Protein AF-A0A956Z6T3-F1 (afdb_monomer_lite)

Radius of gyration: 16.17 Å; chains: 1; bounding box: 32×21×51 Å

Foldseek 3Di:
DDPDDCVNPPVVVVQCCCCPVVVDDDDDCVVPWDADCPIPLRHNDPPDPDSVVVVVVVVPVVDPPDDDD

Sequence (69 aa):
MSHYTEDTLVQQTTANYFEHQLGWRSVLAHNHEDFGPNSLLGRVSDREVVLIRPLREKLMALNPGLPEA

Structure (mmCIF, N/CA/C/O backbone):
data_AF-A0A956Z6T3-F1
#
_entry.id   AF-A0A956Z6T3-F1
#
loop_
_atom_site.group_PDB
_atom_site.id
_atom_site.type_symbol
_atom_site.label_atom_id
_atom_site.label_alt_id
_atom_site.label_comp_id
_atom_site.label_asym_id
_atom_site.label_entity_id
_atom_site.label_seq_id
_atom_site.pdbx_PDB_ins_code
_atom_site.Cartn_x
_atom_site.Cartn_y
_atom_site.Cartn_z
_atom_site.occupancy
_atom_site.B_iso_or_equiv
_atom_site.auth_seq_id
_atom_site.auth_comp_id
_atom_site.auth_asym_id
_atom_site.auth_atom_id
_atom_site.pdbx_PDB_model_num
ATOM 1 N N . MET A 1 1 ? -11.987 1.515 28.906 1.00 55.94 1 MET A N 1
ATOM 2 C CA . MET A 1 1 ? -11.573 1.916 27.544 1.00 55.94 1 MET A CA 1
ATOM 3 C C . MET A 1 1 ? -12.836 2.042 26.708 1.00 55.94 1 MET A C 1
ATOM 5 O O . MET A 1 1 ? -13.711 1.203 26.872 1.00 55.94 1 MET A O 1
ATOM 9 N N . SER A 1 2 ? -12.990 3.105 25.914 1.00 66.62 2 SER A N 1
ATOM 10 C CA . SER A 1 2 ? -14.165 3.257 25.038 1.00 66.62 2 SER A CA 1
ATOM 11 C C . SER A 1 2 ? -14.123 2.187 23.946 1.00 66.62 2 SER A C 1
ATOM 13 O O . SER A 1 2 ? -13.105 2.058 23.276 1.00 66.62 2 SER A O 1
ATOM 15 N N . HIS A 1 3 ? -15.207 1.431 23.768 1.00 71.44 3 HIS A N 1
ATOM 16 C CA . HIS A 1 3 ? -15.330 0.433 22.694 1.00 71.44 3 HIS A CA 1
ATOM 17 C C . HIS A 1 3 ? -15.584 1.060 21.313 1.00 71.44 3 HIS A C 1
ATOM 19 O O . HIS A 1 3 ? -15.461 0.389 20.290 1.00 71.44 3 HIS A O 1
ATOM 25 N N . TYR A 1 4 ? -15.922 2.347 21.290 1.00 82.06 4 TYR A N 1
ATOM 26 C CA . TYR A 1 4 ? -16.257 3.098 20.091 1.00 82.06 4 TYR A CA 1
ATOM 27 C C . TYR A 1 4 ? -15.140 4.104 19.805 1.00 82.06 4 TYR A C 1
ATOM 29 O O . TYR A 1 4 ? -15.089 5.169 20.425 1.00 82.06 4 TYR A O 1
ATOM 37 N N . THR A 1 5 ? -14.226 3.738 18.906 1.00 88.25 5 THR A N 1
ATOM 38 C CA . THR A 1 5 ? -13.126 4.582 18.417 1.00 88.25 5 THR A CA 1
ATOM 39 C C . THR A 1 5 ? -13.062 4.512 16.890 1.00 88.25 5 THR A C 1
ATOM 41 O O . THR A 1 5 ? -13.654 3.618 16.283 1.00 88.25 5 THR A O 1
ATOM 44 N N . GLU A 1 6 ? -12.359 5.451 16.251 1.00 86.38 6 GLU A N 1
ATOM 45 C CA . GLU A 1 6 ? -12.093 5.395 14.805 1.00 86.38 6 GLU A CA 1
ATOM 46 C C . GLU A 1 6 ? -11.396 4.081 14.419 1.00 86.3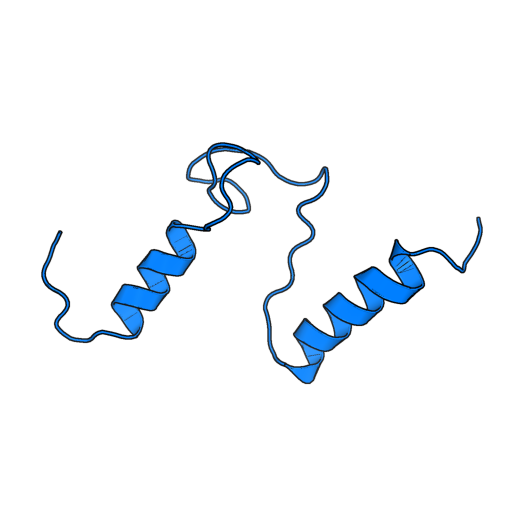8 6 GLU A C 1
ATOM 48 O O . GLU A 1 6 ? -11.829 3.410 13.480 1.00 86.38 6 GLU A O 1
ATOM 53 N N . ASP A 1 7 ? -10.381 3.682 15.192 1.00 82.50 7 ASP A N 1
ATOM 54 C CA . ASP A 1 7 ? -9.626 2.447 14.971 1.00 82.50 7 ASP A CA 1
ATOM 55 C C . ASP A 1 7 ? -10.546 1.227 14.859 1.00 82.50 7 ASP A C 1
ATOM 57 O O . ASP A 1 7 ? -10.398 0.418 13.943 1.00 82.50 7 ASP A O 1
ATOM 61 N N . THR A 1 8 ? -11.524 1.093 15.765 1.00 79.44 8 THR A N 1
ATOM 62 C CA . THR A 1 8 ? -12.412 -0.077 15.802 1.00 79.44 8 THR A CA 1
ATOM 63 C C . THR A 1 8 ? -13.571 0.034 14.816 1.00 79.44 8 THR A C 1
ATOM 65 O O . THR A 1 8 ? -13.885 -0.932 14.118 1.00 79.44 8 THR A O 1
ATOM 68 N N . LEU A 1 9 ? -14.211 1.201 14.724 1.00 87.69 9 LEU A N 1
ATOM 69 C CA . LEU A 1 9 ? -15.436 1.363 13.940 1.00 87.69 9 LEU A CA 1
ATOM 70 C C . LEU A 1 9 ? -15.187 1.639 12.463 1.00 87.69 9 LEU A C 1
ATOM 72 O O . LEU A 1 9 ? -16.007 1.253 11.635 1.00 87.69 9 LEU A O 1
ATOM 76 N N . VAL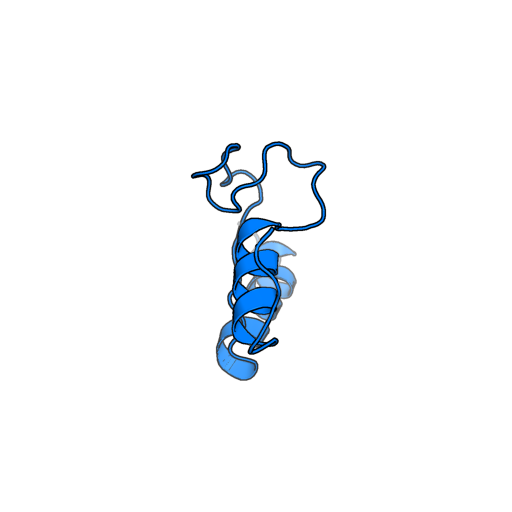 A 1 10 ? -14.074 2.286 12.126 1.00 90.50 10 VAL A N 1
ATOM 77 C CA . VAL A 1 10 ? -13.783 2.710 10.754 1.00 90.50 10 VAL A CA 1
ATOM 78 C C . VAL A 1 10 ? -12.591 1.944 10.213 1.00 90.50 10 VAL A C 1
ATOM 80 O O . VAL A 1 10 ? -12.749 1.196 9.247 1.00 90.50 10 VAL A O 1
ATOM 83 N N . GLN A 1 11 ? -11.416 2.072 10.832 1.00 90.88 11 GLN A N 1
ATOM 84 C CA . GLN A 1 11 ? -10.179 1.542 10.259 1.00 90.88 11 GLN A CA 1
ATOM 85 C C . GLN A 1 11 ? -10.189 0.011 10.183 1.00 90.88 11 GLN A C 1
ATOM 87 O O . GLN A 1 11 ? -10.064 -0.547 9.092 1.00 90.88 11 GLN A O 1
ATOM 92 N N . GLN A 1 12 ? -10.386 -0.678 11.312 1.00 90.06 12 GLN A N 1
ATOM 93 C CA . GLN A 1 12 ? -10.398 -2.142 11.361 1.00 90.06 12 GLN A CA 1
ATOM 94 C C . GLN A 1 12 ? -11.539 -2.721 10.525 1.00 90.06 12 GLN A C 1
ATOM 96 O O . GLN A 1 12 ? -11.340 -3.681 9.784 1.00 90.06 12 GLN A O 1
ATOM 101 N N . THR A 1 13 ? -12.730 -2.127 10.615 1.00 91.75 13 THR A N 1
ATOM 102 C CA . THR A 1 13 ? -13.900 -2.588 9.858 1.00 91.75 13 THR A CA 1
ATOM 103 C C . THR A 1 13 ? -13.659 -2.476 8.349 1.00 91.75 13 THR A C 1
ATOM 105 O O . THR A 1 13 ? -13.926 -3.425 7.612 1.00 91.75 13 THR A O 1
ATOM 108 N N . THR A 1 14 ? -13.079 -1.364 7.889 1.00 93.50 14 THR A N 1
ATOM 109 C CA . THR A 1 14 ? -12.740 -1.158 6.471 1.00 93.50 14 THR A CA 1
ATOM 110 C C . THR A 1 14 ? -11.628 -2.106 6.017 1.00 93.50 14 THR A C 1
ATOM 112 O O . THR A 1 14 ? -11.758 -2.744 4.973 1.00 93.50 14 THR A O 1
ATOM 115 N N . ALA A 1 15 ? -10.564 -2.256 6.814 1.00 93.50 15 ALA A N 1
ATOM 116 C CA . ALA A 1 15 ? -9.466 -3.179 6.531 1.00 93.50 15 ALA A CA 1
ATOM 117 C C . ALA A 1 15 ? -9.958 -4.631 6.399 1.00 93.50 15 ALA A C 1
ATOM 119 O O . ALA A 1 15 ? -9.633 -5.294 5.415 1.00 93.50 15 ALA A O 1
ATOM 120 N N . ASN A 1 16 ? -10.804 -5.086 7.331 1.00 93.50 16 ASN A N 1
ATOM 121 C CA . ASN A 1 16 ? -11.405 -6.421 7.306 1.00 93.50 16 ASN A CA 1
ATOM 122 C C . ASN A 1 16 ? -12.276 -6.633 6.067 1.00 93.50 16 ASN A C 1
ATOM 124 O O . ASN A 1 16 ? -12.268 -7.711 5.478 1.00 93.50 16 ASN A O 1
ATOM 128 N N . TYR A 1 17 ? -13.041 -5.617 5.660 1.00 94.81 17 TYR A N 1
ATOM 129 C CA . TYR A 1 17 ? -13.859 -5.707 4.456 1.00 94.81 17 TYR A CA 1
ATOM 130 C C . TYR A 1 17 ? -12.989 -5.849 3.201 1.00 94.81 17 TYR A C 1
ATOM 132 O O . TYR A 1 17 ? -13.221 -6.745 2.390 1.00 94.81 17 TYR A O 1
ATOM 140 N N . PHE A 1 18 ? -11.955 -5.016 3.050 1.00 96.12 18 PHE A N 1
ATOM 141 C CA . PHE A 1 18 ? -11.034 -5.114 1.916 1.00 96.12 18 PHE A CA 1
ATOM 142 C C . PHE A 1 18 ? -10.329 -6.471 1.863 1.00 96.12 18 PHE A C 1
ATOM 144 O O . PHE A 1 18 ? -10.243 -7.067 0.791 1.00 96.12 18 PHE A O 1
ATOM 151 N N . GLU A 1 19 ? -9.890 -6.996 3.004 1.00 95.62 19 GLU A N 1
ATOM 152 C CA . GLU A 1 19 ? -9.245 -8.304 3.065 1.00 95.62 19 GLU A CA 1
ATOM 153 C C . GLU A 1 19 ? -10.214 -9.444 2.743 1.00 95.62 19 GLU A C 1
ATOM 155 O O . GLU A 1 19 ? -9.987 -10.212 1.809 1.00 95.62 19 GLU A O 1
ATOM 160 N N . HIS A 1 20 ? -11.318 -9.550 3.480 1.00 95.81 20 HIS A N 1
ATOM 161 C CA . HIS A 1 20 ? -12.176 -10.731 3.416 1.00 95.81 20 HIS A CA 1
ATOM 162 C C . HIS A 1 20 ? -13.178 -10.711 2.260 1.00 95.81 20 HIS A C 1
ATOM 164 O O . HIS A 1 20 ? -13.574 -11.777 1.798 1.00 95.81 20 HIS A O 1
ATOM 170 N N . GLN A 1 21 ? -13.610 -9.530 1.802 1.00 96.94 21 GLN A N 1
ATOM 171 C CA . GLN A 1 21 ? -14.615 -9.408 0.738 1.00 96.94 21 GLN A CA 1
ATOM 172 C C . GLN A 1 21 ? -14.000 -9.080 -0.623 1.00 96.94 21 GLN A C 1
ATOM 174 O O . GLN A 1 21 ? -14.523 -9.522 -1.642 1.00 96.94 21 GLN A O 1
ATOM 179 N N . LEU A 1 22 ? -12.895 -8.326 -0.660 1.00 96.88 22 LEU A N 1
ATOM 180 C CA . LEU A 1 22 ? -12.237 -7.944 -1.917 1.00 96.88 22 LEU A CA 1
ATOM 181 C C . LEU A 1 22 ? -10.927 -8.701 -2.177 1.00 96.88 22 LEU A C 1
ATOM 183 O O . LEU A 1 22 ? -10.371 -8.584 -3.269 1.00 96.88 22 LEU A O 1
ATOM 187 N N . GLY A 1 23 ? -10.423 -9.470 -1.204 1.00 94.94 23 GLY A N 1
ATOM 188 C CA . GLY A 1 23 ? -9.162 -10.206 -1.329 1.00 94.94 23 GLY A CA 1
ATOM 189 C C . GLY A 1 23 ? -7.930 -9.300 -1.354 1.00 94.94 23 GLY A C 1
ATOM 190 O O . GLY A 1 23 ? -6.892 -9.675 -1.903 1.00 94.94 23 GLY A O 1
ATOM 191 N N . TRP A 1 24 ? -8.036 -8.078 -0.828 1.00 95.19 24 TRP A N 1
ATOM 192 C CA . TRP A 1 24 ? -6.923 -7.136 -0.796 1.00 95.19 24 TRP A CA 1
ATOM 193 C C . TRP A 1 24 ? -5.971 -7.466 0.347 1.00 95.19 24 TRP A C 1
ATOM 195 O O . TRP A 1 24 ? -6.374 -7.869 1.432 1.00 95.19 24 TRP A O 1
ATOM 205 N N . ARG A 1 25 ? -4.682 -7.208 0.135 1.00 90.94 25 ARG A N 1
ATOM 206 C CA . ARG A 1 25 ? -3.707 -7.235 1.224 1.00 90.94 25 ARG A CA 1
ATOM 207 C C . ARG A 1 25 ? -3.767 -5.909 1.982 1.00 90.94 25 ARG A C 1
ATOM 209 O O . ARG A 1 25 ? -3.333 -4.892 1.445 1.00 90.94 25 ARG A O 1
ATOM 216 N N . SER A 1 26 ? -4.271 -5.937 3.213 1.00 89.81 26 SER A N 1
ATOM 217 C CA . SER A 1 26 ? -4.254 -4.794 4.132 1.00 89.81 26 SER A CA 1
ATOM 218 C C . SER A 1 26 ? -3.027 -4.856 5.049 1.00 89.81 26 SER A C 1
ATOM 220 O O . SER A 1 26 ? -2.636 -5.937 5.484 1.00 89.81 26 SER A O 1
ATOM 222 N N . VAL A 1 27 ? -2.383 -3.717 5.320 1.00 88.88 27 VAL A N 1
ATOM 223 C CA . VAL A 1 27 ? -1.180 -3.635 6.169 1.00 88.88 27 VAL A CA 1
ATOM 224 C C . VAL A 1 27 ? -1.291 -2.426 7.096 1.00 88.88 27 VAL A C 1
ATOM 226 O O . VAL A 1 27 ? -1.475 -1.303 6.627 1.00 88.88 27 VAL A O 1
ATOM 229 N N . LEU A 1 28 ? -1.137 -2.641 8.407 1.00 86.75 28 LEU A N 1
ATOM 230 C CA . LEU A 1 28 ? -1.054 -1.563 9.394 1.00 86.75 28 LEU A CA 1
ATOM 231 C C . LEU A 1 28 ? 0.385 -1.041 9.477 1.00 86.75 28 LEU A C 1
ATOM 233 O O . LEU A 1 28 ? 1.232 -1.641 10.132 1.00 86.75 28 LEU A O 1
ATOM 237 N N . ALA A 1 29 ? 0.659 0.075 8.804 1.00 87.56 29 ALA A N 1
ATOM 238 C CA . ALA A 1 29 ? 1.996 0.672 8.756 1.00 87.56 29 ALA A CA 1
ATOM 239 C C . ALA A 1 29 ? 2.229 1.772 9.811 1.00 87.56 29 ALA A C 1
ATOM 241 O O . ALA A 1 29 ? 3.369 2.092 10.144 1.00 87.56 29 ALA A O 1
ATOM 242 N N . HIS A 1 30 ? 1.162 2.364 10.356 1.00 81.31 30 HIS A N 1
ATOM 243 C CA . HIS A 1 30 ? 1.272 3.454 11.326 1.00 81.31 30 HIS A CA 1
ATOM 244 C C . HIS A 1 30 ? 1.994 2.986 12.599 1.00 81.31 30 HIS A C 1
ATOM 246 O O . HIS A 1 30 ? 1.545 2.038 13.230 1.00 81.31 30 HIS A O 1
ATOM 252 N N . ASN A 1 31 ? 3.110 3.629 12.965 1.00 80.56 31 ASN A N 1
ATOM 253 C CA . ASN A 1 31 ? 3.990 3.291 14.104 1.00 80.56 31 ASN A CA 1
ATOM 254 C C . ASN A 1 31 ? 4.589 1.869 14.115 1.00 80.56 31 ASN A C 1
ATOM 256 O O . ASN A 1 31 ? 5.308 1.520 15.048 1.00 80.56 31 ASN A O 1
ATOM 260 N N . HIS A 1 32 ? 4.316 1.063 13.090 1.00 76.62 32 HIS A N 1
ATOM 261 C CA . HIS A 1 32 ? 4.755 -0.329 12.972 1.00 76.62 32 HIS A CA 1
ATOM 262 C C . HIS A 1 32 ? 5.713 -0.556 11.798 1.00 76.62 32 HIS A C 1
ATOM 264 O O . HIS A 1 32 ? 6.184 -1.673 11.598 1.00 76.62 32 HIS A O 1
ATOM 270 N N . GLU A 1 33 ? 5.998 0.486 11.020 1.00 87.44 33 GLU A N 1
ATOM 271 C CA . GLU A 1 33 ? 6.867 0.398 9.858 1.00 87.44 33 GLU A CA 1
ATOM 272 C C . GLU A 1 33 ? 8.302 0.864 10.129 1.00 87.44 33 GLU A C 1
ATOM 274 O O . GLU A 1 33 ? 8.556 1.828 10.850 1.00 87.44 33 GLU A O 1
ATOM 279 N N . ASP A 1 34 ? 9.227 0.178 9.469 1.00 91.81 34 ASP A N 1
ATOM 280 C CA . ASP A 1 34 ? 10.630 0.507 9.294 1.00 91.81 34 ASP A CA 1
ATOM 281 C C . ASP A 1 34 ? 10.936 0.999 7.860 1.00 91.81 34 ASP A C 1
ATOM 283 O O . ASP A 1 34 ? 10.147 0.835 6.926 1.00 91.81 34 ASP A O 1
ATOM 287 N N . PHE A 1 35 ? 12.109 1.607 7.658 1.00 92.56 35 PHE A N 1
ATOM 288 C CA . PHE A 1 35 ? 12.512 2.169 6.362 1.00 92.56 35 PHE A CA 1
ATOM 289 C C . PHE A 1 35 ? 13.745 1.472 5.793 1.00 92.56 35 PHE A C 1
ATOM 291 O O . PHE A 1 35 ? 14.705 1.181 6.504 1.00 92.56 35 PHE A O 1
ATOM 298 N N . GLY A 1 36 ? 13.724 1.242 4.483 1.00 91.44 36 GLY A N 1
ATOM 299 C CA . GLY A 1 36 ? 14.800 0.630 3.716 1.00 91.44 36 GLY A CA 1
ATOM 300 C C . GLY A 1 36 ? 14.294 -0.429 2.730 1.00 91.44 36 GLY A C 1
ATOM 301 O O . GLY A 1 36 ? 13.140 -0.842 2.793 1.00 91.44 36 GLY A O 1
ATOM 302 N N . PRO A 1 37 ? 15.153 -0.930 1.826 1.00 89.25 37 PRO A N 1
ATOM 303 C CA . PRO A 1 37 ? 14.741 -1.850 0.755 1.00 89.25 37 PRO A CA 1
ATOM 304 C C . PRO A 1 37 ? 14.085 -3.153 1.240 1.00 89.25 37 PRO A C 1
ATOM 306 O O . PRO A 1 37 ? 13.258 -3.739 0.540 1.00 89.25 37 PRO A O 1
ATOM 309 N N . ASN A 1 38 ? 14.448 -3.596 2.446 1.00 90.88 38 ASN A N 1
ATOM 310 C CA . ASN A 1 38 ? 13.956 -4.829 3.064 1.00 90.88 38 ASN A CA 1
ATOM 311 C C . ASN A 1 38 ? 12.876 -4.582 4.127 1.00 90.88 38 ASN A C 1
ATOM 313 O O . ASN A 1 38 ? 12.467 -5.529 4.792 1.00 90.88 38 ASN A O 1
ATOM 317 N N . SER A 1 39 ? 12.419 -3.338 4.275 1.00 91.81 39 SER A N 1
ATOM 318 C CA . SER A 1 39 ? 11.405 -2.967 5.256 1.00 91.81 39 SER A CA 1
ATOM 319 C C . SER A 1 39 ? 10.010 -3.471 4.875 1.00 91.81 39 SER A C 1
ATOM 321 O O . SER A 1 39 ? 9.800 -3.991 3.763 1.00 91.81 39 SER A O 1
ATOM 323 N N . LEU A 1 40 ? 9.042 -3.291 5.782 1.00 91.38 40 LEU A N 1
ATOM 324 C CA . LEU A 1 40 ? 7.650 -3.719 5.607 1.00 91.38 40 LEU A CA 1
ATOM 325 C C . LEU A 1 40 ? 7.078 -3.315 4.237 1.00 91.38 40 LEU A C 1
ATOM 327 O O . LEU A 1 40 ? 6.623 -4.176 3.474 1.00 91.38 40 LEU A O 1
ATOM 331 N N . LEU A 1 41 ? 7.138 -2.024 3.889 1.00 93.19 41 LEU A N 1
ATOM 332 C CA . LEU A 1 41 ? 6.695 -1.540 2.576 1.00 93.19 41 LEU A CA 1
ATOM 333 C C . LEU A 1 41 ? 7.851 -1.327 1.587 1.00 93.19 41 LEU A C 1
ATOM 335 O O . LEU A 1 41 ? 7.598 -1.104 0.402 1.00 93.19 41 LEU A O 1
ATOM 339 N N . GLY A 1 42 ? 9.104 -1.464 2.030 1.00 92.56 42 GLY A N 1
ATOM 340 C CA . GLY A 1 42 ? 10.293 -1.324 1.186 1.00 92.56 42 GLY A CA 1
ATOM 341 C C . GLY A 1 42 ? 10.603 0.123 0.791 1.00 92.56 42 GLY A C 1
ATOM 342 O O . GLY A 1 42 ? 11.354 0.342 -0.161 1.00 92.56 42 GLY A O 1
ATOM 343 N N . ARG A 1 43 ? 9.987 1.095 1.474 1.00 93.44 43 ARG A N 1
ATOM 344 C CA . ARG A 1 43 ? 10.175 2.531 1.239 1.00 93.44 43 ARG A CA 1
ATOM 345 C C . ARG A 1 43 ? 11.346 3.070 2.049 1.00 93.44 43 ARG A C 1
ATOM 347 O O . ARG A 1 43 ? 11.629 2.584 3.143 1.00 93.44 43 ARG A O 1
ATOM 354 N N . VAL A 1 44 ? 12.028 4.085 1.532 1.00 92.44 44 VAL A N 1
ATOM 355 C CA . VAL A 1 44 ? 13.168 4.729 2.213 1.00 92.44 44 VAL A CA 1
ATOM 356 C C . VAL A 1 44 ? 12.739 5.863 3.145 1.00 92.44 44 VAL A C 1
ATOM 358 O O . VAL A 1 44 ? 13.519 6.300 3.986 1.00 92.44 44 VAL A O 1
ATOM 361 N N . SER A 1 45 ? 11.508 6.356 2.997 1.00 91.31 45 SER A N 1
ATOM 362 C CA . SER A 1 45 ? 10.926 7.421 3.814 1.00 91.31 45 SER A CA 1
ATOM 363 C C . SER A 1 45 ? 9.408 7.330 3.789 1.00 91.31 45 SER A C 1
ATOM 365 O O . SER A 1 45 ? 8.812 6.832 2.833 1.00 91.31 45 SER A O 1
ATOM 367 N N . ASP A 1 46 ? 8.771 7.888 4.816 1.00 90.38 46 ASP A N 1
ATOM 368 C CA . ASP A 1 46 ? 7.323 7.976 4.886 1.00 90.38 46 ASP A CA 1
ATOM 36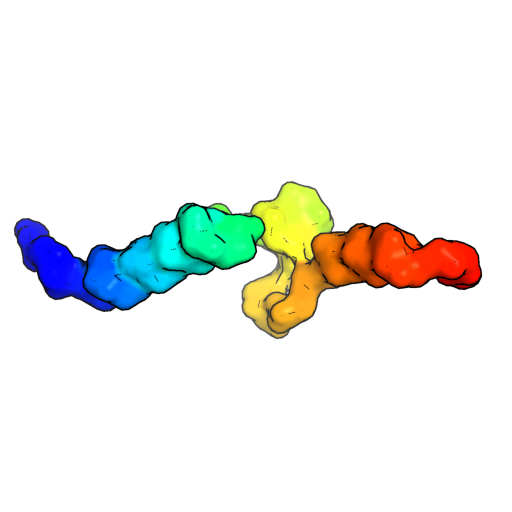9 C C . ASP A 1 46 ? 6.665 8.896 3.849 1.00 90.38 46 ASP A C 1
ATOM 371 O O . ASP A 1 46 ? 5.453 8.828 3.640 1.00 90.38 46 ASP A O 1
ATOM 375 N N . ARG A 1 47 ? 7.474 9.714 3.170 1.00 92.00 47 ARG A N 1
ATOM 376 C CA . ARG A 1 47 ? 7.064 10.615 2.087 1.00 92.00 47 ARG A CA 1
ATOM 377 C C . ARG A 1 47 ? 6.853 9.907 0.752 1.00 92.00 47 ARG A C 1
ATOM 379 O O . ARG A 1 47 ? 6.303 10.506 -0.170 1.00 92.00 47 ARG A O 1
ATOM 386 N N . GLU A 1 48 ? 7.303 8.662 0.618 1.00 92.06 48 GLU A N 1
ATOM 387 C CA . GLU A 1 48 ? 7.084 7.885 -0.598 1.00 92.06 48 GLU A CA 1
ATOM 388 C C . GLU A 1 48 ? 5.637 7.391 -0.656 1.00 92.06 48 GLU A C 1
ATOM 390 O O . GLU A 1 48 ? 5.208 6.549 0.130 1.00 92.06 48 GLU A O 1
ATOM 395 N N . VAL A 1 49 ? 4.884 7.927 -1.616 1.00 90.81 49 VAL A N 1
ATOM 396 C CA . VAL A 1 49 ? 3.468 7.580 -1.827 1.00 90.81 49 VAL A CA 1
ATOM 397 C C . VAL A 1 49 ? 3.318 6.301 -2.661 1.00 90.81 49 VAL A C 1
ATOM 399 O O . VAL A 1 49 ? 2.293 5.627 -2.601 1.00 90.81 49 VAL A O 1
ATOM 402 N N . VAL A 1 50 ? 4.342 5.944 -3.442 1.00 93.06 50 VAL A N 1
ATOM 403 C CA . VAL A 1 50 ? 4.329 4.775 -4.329 1.00 93.06 50 VAL A CA 1
ATOM 404 C C . VAL A 1 50 ? 5.206 3.669 -3.755 1.00 93.06 50 VAL A C 1
ATOM 406 O O . VAL A 1 50 ? 6.394 3.864 -3.519 1.00 93.06 50 VAL A O 1
ATOM 409 N N . LEU A 1 51 ? 4.641 2.469 -3.619 1.00 93.75 51 LEU A N 1
ATOM 410 C CA . LEU A 1 51 ? 5.391 1.275 -3.232 1.00 93.75 51 LEU A CA 1
ATOM 411 C C . LEU A 1 51 ? 6.059 0.651 -4.463 1.00 93.75 51 LEU A C 1
ATOM 413 O O . LEU A 1 51 ? 5.471 -0.178 -5.160 1.00 93.75 51 LEU A O 1
ATOM 417 N N . ILE A 1 52 ? 7.296 1.064 -4.740 1.00 92.81 52 ILE A N 1
ATOM 418 C CA . ILE A 1 52 ? 8.015 0.710 -5.974 1.00 92.81 52 ILE A CA 1
ATOM 419 C C . ILE A 1 52 ? 8.228 -0.800 -6.125 1.00 92.81 52 ILE A C 1
ATOM 421 O O . ILE A 1 52 ? 8.057 -1.319 -7.226 1.00 92.81 52 ILE A O 1
ATOM 425 N N . ARG A 1 53 ? 8.556 -1.520 -5.041 1.00 91.75 53 ARG A N 1
ATOM 426 C CA . ARG A 1 53 ? 8.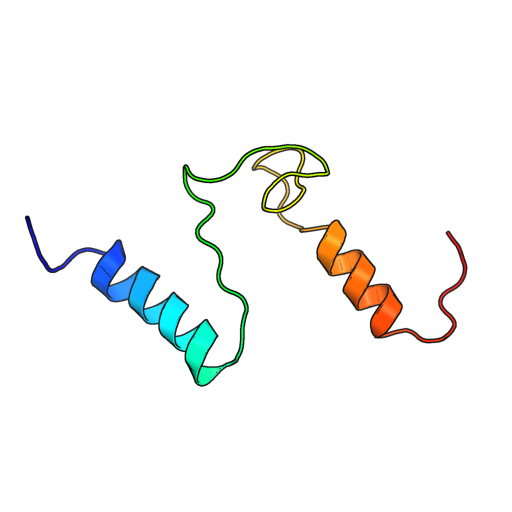779 -2.980 -5.066 1.00 91.75 53 ARG A CA 1
ATOM 427 C C . ARG A 1 53 ? 7.552 -3.749 -5.592 1.00 91.75 53 ARG A C 1
ATOM 429 O O . ARG A 1 53 ? 7.664 -4.345 -6.663 1.00 91.75 53 ARG A O 1
ATOM 436 N N . PRO A 1 54 ? 6.373 -3.692 -4.938 1.00 93.00 54 PRO A N 1
ATOM 437 C CA . PRO A 1 54 ? 5.190 -4.385 -5.446 1.00 93.00 54 PRO A CA 1
ATOM 438 C C . PRO A 1 54 ? 4.693 -3.814 -6.782 1.00 93.00 54 PRO A C 1
ATOM 440 O O . PRO A 1 54 ? 4.161 -4.568 -7.596 1.00 93.00 54 PRO A O 1
ATOM 443 N N . LEU A 1 55 ? 4.877 -2.512 -7.049 1.00 93.88 55 LEU A N 1
ATOM 444 C CA . LEU A 1 55 ? 4.527 -1.931 -8.346 1.00 93.88 55 LEU A CA 1
ATOM 445 C C . LEU A 1 55 ? 5.340 -2.573 -9.475 1.00 93.88 55 LEU A C 1
ATOM 447 O O . LEU A 1 55 ? 4.761 -3.033 -10.456 1.00 93.88 55 LEU A O 1
ATOM 451 N N . ARG A 1 56 ? 6.668 -2.644 -9.332 1.00 92.69 56 ARG A N 1
ATOM 452 C CA . ARG A 1 56 ? 7.557 -3.254 -10.327 1.00 92.69 56 ARG A CA 1
ATOM 453 C C . ARG A 1 56 ? 7.216 -4.727 -10.547 1.00 92.69 56 ARG A C 1
ATOM 455 O O . ARG A 1 56 ? 7.081 -5.137 -11.695 1.00 92.69 56 ARG A O 1
ATOM 462 N N . GLU A 1 57 ? 7.015 -5.493 -9.474 1.00 93.00 57 GLU A N 1
ATOM 463 C CA . GLU A 1 57 ? 6.613 -6.905 -9.560 1.00 93.00 57 GLU A CA 1
ATOM 464 C C . GLU A 1 57 ? 5.324 -7.084 -10.376 1.00 93.00 57 GLU A C 1
ATOM 466 O O . GLU A 1 57 ? 5.253 -7.941 -11.258 1.00 93.00 57 GLU A O 1
ATOM 471 N N . LYS A 1 58 ? 4.305 -6.247 -10.131 1.00 94.69 58 LYS A N 1
ATOM 472 C CA . LYS A 1 58 ? 3.040 -6.309 -10.875 1.00 94.69 58 LYS A CA 1
ATOM 473 C C . LYS A 1 58 ? 3.171 -5.819 -12.311 1.00 94.69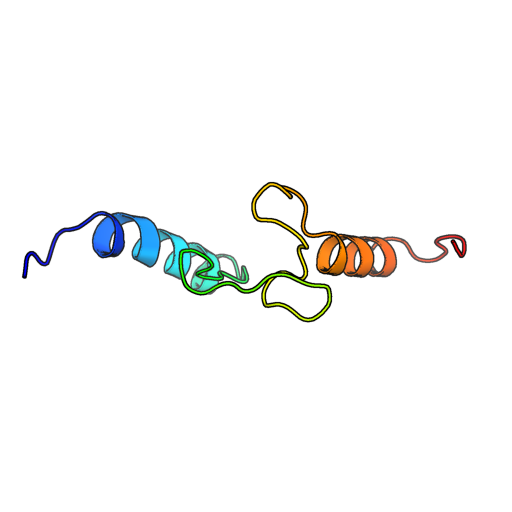 58 LYS A C 1
ATOM 475 O O . LYS A 1 58 ? 2.568 -6.427 -13.189 1.00 94.69 58 LYS A O 1
ATOM 480 N N . LEU A 1 59 ? 3.973 -4.789 -12.575 1.00 94.81 59 LEU A N 1
ATOM 481 C CA . LEU A 1 59 ? 4.250 -4.338 -13.940 1.00 94.81 59 LEU A CA 1
ATOM 482 C C . LEU A 1 59 ? 4.910 -5.445 -14.768 1.00 94.81 59 LEU A C 1
ATOM 484 O O . LEU A 1 59 ? 4.472 -5.691 -15.886 1.00 94.81 59 LEU A O 1
ATOM 488 N N . MET A 1 60 ? 5.895 -6.157 -14.217 1.00 94.44 60 MET A N 1
ATOM 489 C CA . MET A 1 60 ? 6.521 -7.293 -14.902 1.00 94.44 60 MET A CA 1
ATOM 490 C C . MET A 1 60 ? 5.525 -8.435 -15.138 1.00 94.44 60 MET A C 1
ATOM 492 O O . MET A 1 60 ? 5.461 -8.978 -16.236 1.00 94.44 60 MET A O 1
ATOM 496 N N . ALA A 1 61 ? 4.709 -8.772 -14.135 1.00 95.06 61 ALA A N 1
ATOM 497 C CA . ALA A 1 61 ? 3.734 -9.857 -14.246 1.00 95.06 61 ALA A CA 1
ATOM 498 C C . ALA A 1 61 ? 2.621 -9.575 -15.272 1.00 95.06 61 ALA A C 1
ATOM 500 O O . ALA A 1 61 ? 2.124 -10.498 -15.913 1.00 95.06 61 ALA A O 1
ATOM 501 N N . LEU A 1 62 ? 2.211 -8.311 -15.414 1.00 96.38 62 LEU A N 1
ATOM 502 C CA . LEU A 1 62 ? 1.112 -7.901 -16.294 1.00 96.38 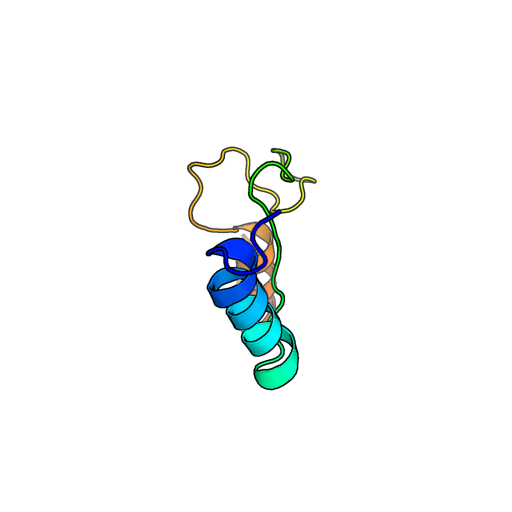62 LEU A CA 1
ATOM 503 C C . LEU A 1 62 ? 1.550 -7.588 -17.730 1.00 96.38 62 LEU A C 1
ATOM 505 O O . LEU A 1 62 ? 0.689 -7.483 -18.599 1.00 96.38 62 LEU A O 1
ATOM 509 N N . ASN A 1 63 ? 2.853 -7.448 -17.996 1.00 96.00 63 ASN A N 1
ATOM 510 C CA . ASN A 1 63 ? 3.376 -7.081 -19.315 1.00 96.00 63 ASN A CA 1
ATOM 511 C C . ASN A 1 63 ? 4.368 -8.138 -19.843 1.00 96.00 63 ASN A C 1
ATOM 513 O O . ASN A 1 63 ? 5.583 -7.932 -19.773 1.00 96.00 63 ASN A O 1
ATOM 517 N N . PRO A 1 64 ? 3.885 -9.272 -20.391 1.00 94.19 64 PRO A N 1
ATOM 518 C CA . PRO A 1 64 ? 4.748 -10.249 -21.050 1.00 94.19 64 PRO A CA 1
ATOM 519 C C . PRO A 1 64 ? 5.528 -9.603 -22.205 1.00 94.19 64 PRO A C 1
ATOM 521 O O . PRO A 1 64 ? 4.934 -8.987 -23.087 1.00 94.19 64 PRO A O 1
ATOM 524 N N . GLY A 1 65 ? 6.856 -9.750 -22.207 1.00 90.31 65 GLY A N 1
ATOM 525 C CA . GLY A 1 65 ? 7.736 -9.130 -23.208 1.00 90.31 65 GLY A CA 1
ATOM 526 C C . GLY A 1 65 ? 8.231 -7.725 -22.851 1.00 90.31 65 GLY A C 1
ATOM 527 O O . GLY A 1 65 ? 8.742 -7.031 -23.729 1.00 90.31 65 GLY A O 1
ATOM 528 N N . LEU A 1 66 ? 8.092 -7.301 -21.588 1.00 90.62 66 LEU A N 1
ATOM 529 C CA . LEU A 1 66 ? 8.712 -6.072 -21.093 1.00 90.62 66 LEU A CA 1
ATOM 530 C C . LEU A 1 66 ? 10.228 -6.076 -21.403 1.00 90.62 66 LEU A C 1
ATOM 532 O O . LEU A 1 66 ? 10.895 -7.058 -21.065 1.00 90.62 66 LEU A O 1
ATOM 536 N N . PRO A 1 67 ? 10.780 -5.014 -22.022 1.00 86.25 67 PRO A N 1
ATOM 537 C CA . PRO A 1 67 ? 12.220 -4.887 -22.229 1.00 86.25 67 PRO A CA 1
ATOM 538 C C . PRO A 1 67 ? 12.981 -4.931 -20.900 1.00 86.25 67 PRO A C 1
ATOM 540 O O . PRO A 1 67 ? 12.485 -4.430 -19.887 1.00 86.25 67 PRO A O 1
ATOM 543 N N . GLU A 1 68 ? 14.188 -5.500 -20.904 1.00 78.38 68 GLU A N 1
ATOM 544 C CA . GLU A 1 68 ? 15.086 -5.375 -19.752 1.00 78.38 68 GLU A CA 1
ATOM 545 C C . GLU A 1 68 ? 15.461 -3.901 -19.523 1.00 78.38 68 GLU A C 1
ATOM 547 O O . GLU A 1 68 ? 15.506 -3.105 -20.466 1.00 78.38 68 GLU A O 1
ATOM 552 N N . ALA A 1 69 ? 15.652 -3.547 -18.250 1.00 66.50 69 ALA A N 1
ATOM 553 C CA . ALA A 1 69 ? 15.925 -2.185 -17.793 1.00 66.50 69 ALA A CA 1
ATOM 554 C C . ALA A 1 69 ? 17.407 -1.811 -17.906 1.00 66.50 69 ALA A C 1
ATOM 556 O O . ALA A 1 69 ? 18.254 -2.695 -17.644 1.00 66.50 69 ALA A O 1
#

Secondary structure (DSSP, 8-state):
--S--HIIIIIIHHHHHHHHHH-------TTT---STTSSS--SSTT--S-HHHHHHHHHHH-TTPPP-

pLDDT: mean 89.41, std 7.6, range [55.94, 96.94]

=== Feature glossary ===
Feature key, reading from the visual/contextual features back to the raw sequence:

Rendered structure images. Structure images are PyMOL renders from six orthogonal camera directions. Cartoon representation draws helices as coils and strands as arrows; sticks shows the backbone as bonds; surface shows the solvent-excluded envelope. Rainbow coloring maps sequence position to hue (blue→red, N→C); chain coloring assigns a distinct color per polypeptide.

Contact-map, Ramachandran, and PAE plots. Three diagnostic plots accompany the record. The Cα contact map visualizes the tertiary structure as a 2D adjacency matrix (8 Å cutoff, sequence-local contacts suppressed). The Ramachandran plot shows the distribution of backbone (φ, ψ) torsions, with points in the α and β basins reflecting secondary structure content. The PAE plot shows AlphaFold's inter-residue confidence as a color matrix.

InterPro / GO / CATH / organism. The annotation block draws on four external resources. InterPro: which protein families and domains the sequence belongs to. GO: standardized terms for what the protein does, what process it participates in, and where in the cell it acts. CATH: which structural fold it has in the CATH hierarchy. Organism: the species of origin.

Nearest PDB structures. Structural nearest neighbors (via Foldseek easy-search vs the PDB). Reported per hit: target PDB id, E-value, and alignment TM-score. A TM-score above ~0.5 is the conventional threshold for 'same fold'.

Predicted aligned error. Predicted aligned error is AlphaFold's pairwise confidence. Unlike pLDDT (per-residue), PAE is per-residue-pair and captures whether two parts of the structure are correctly placed relative to each other. Units are ångströms of expected positional error.

Solvent-accessible surface area. SASA measures how much of the protein is reachable by solvent. It is computed by rolling a water-sized probe over the atomic surface and summing the exposed area (Å²). Per-residue SASA distinguishes core (buried, low SASA) from surface (exposed, high SASA) residues; total SASA is a whole-molecule size measure.

B-factor. Crystallographic B-factors measure how much each atom's electron density is smeared out, in Å². They rise in mobile loops and surface residues and fall in the buried interior. In AlphaFold models this column is repurposed to hold pLDDT instead.

pLDDT. For AlphaFold models, the B-factor field carries pLDDT — the model's own estimate of local accuracy on a 0–100 scale. Regions with pLDDT<50 should be treated as essentially unmodeled; they often correspond to intrinsically disordered segments.

Backbone torsions (φ/ψ). φ (phi) and ψ (psi) are the two rotatable backbone dihedrals per residue: φ is the C(i-1)–N–Cα–C torsion, ψ is the N–Cα–C–N(i+1) torsion, both in degrees on (−180°, 180°]. α-helical residues cluster near (−60°, −45°); β-strand residues near (−120°, +130°). A Ramachandran plot is simply a scatter of (φ, ψ) for every residue.

Radius of gyration, Cα contacts, bounding box. Radius of gyration (Rg) is the root-mean-square distance of Cα atoms from their centroid — a single number for overall size and compactness. A globular domain of N residues has Rg ≈ 2.2·N^0.38 Å; an extended or disordered chain has a much larger Rg. The Cα contact count is the number of residue pairs whose Cα atoms are within 8 Å and are more than four positions apart in sequence — a standard proxy for tertiary packing density. The bounding box is the smallest axis-aligned box enclosing all Cα atoms.

Secondary structure (3-state, P-SEA). Three-state secondary structure (P-SEA) collapses the eight DSSP classes into helix (a), strand (b), and coil (c). P-SEA assigns these from Cα geometry alone — distances and angles — without requiring backbone oxygens, so it works on any Cα trace.

Secondary structure (8-state, DSSP). Secondary structure is the local, repeating backbone conformation. DSSP classifies it into eight states by reading the hydrogen-bond network: three helix types (H, G, I), two β types (E, B), two non-regular types (T, S), and unstructured coil (-).

Foldseek 3Di. The Foldseek 3Di string encodes local tertiary geometry as a 20-letter alphabet — one character per residue — derived from the relative positions of nearby Cα atoms. Unlike the amino-acid sequence, 3Di is a direct function of the 3D structure, so two proteins with the same fold have similar 3Di strings even at low sequence identity.

mmCIF coordinates. Structure coordinates are given as an mmCIF _atom_site loop: one row per atom with element, residue name, chain id, sequence number, and x/y/z position in Å. Only the four main-chain atoms per residue are included here; side chains are omitted to keep the record compact.

Sequence. This is the polypeptide sequence — one letter per residue, N-terminus first. Length ranges from a few dozen residues for small domains to over a thousand for large multi-domain proteins.